Protein AF-A0A7S3MD92-F1 (afdb_monomer)

Secondary structure (DSSP, 8-state):
---------SSHHHHHHHHHHTSHHHHHHHHHHHH-HHHHHHHHHHHHHH-HHHHHHHHHSHHHHHHHHHHHHS----SS---S-------HHHHHHHHHHHHTT--HHHHHHHHHHTTS-HHHHHHHHHHHHHT--

Mean predicted aligned error: 17.52 Å

Structure (mmCIF, N/CA/C/O backbone):
data_AF-A0A7S3MD92-F1
#
_entry.id   AF-A0A7S3MD92-F1
#
loop_
_atom_site.group_PDB
_atom_site.id
_atom_site.type_symbol
_atom_site.label_atom_id
_atom_site.label_alt_id
_atom_site.label_comp_id
_atom_site.label_asym_id
_atom_site.label_entity_id
_atom_site.label_seq_id
_atom_site.pdbx_PDB_ins_code
_atom_site.Cartn_x
_atom_site.Cartn_y
_atom_site.Cartn_z
_atom_site.occupancy
_atom_site.B_iso_or_equiv
_atom_site.auth_seq_id
_atom_site.auth_comp_id
_atom_site.auth_asym_id
_atom_site.auth_atom_id
_atom_site.pdbx_PDB_model_num
ATOM 1 N N . ILE A 1 1 ? 7.428 -31.158 45.115 1.00 40.69 1 ILE A N 1
ATOM 2 C CA . ILE A 1 1 ? 6.172 -31.182 44.325 1.00 40.69 1 ILE A CA 1
ATOM 3 C C . ILE A 1 1 ? 6.529 -30.810 42.891 1.00 40.69 1 ILE A C 1
ATOM 5 O O . ILE A 1 1 ? 7.177 -29.781 42.744 1.00 40.69 1 ILE A O 1
ATOM 9 N N . PRO A 1 2 ? 6.150 -31.590 41.865 1.00 52.41 2 PRO A N 1
ATOM 10 C CA . PRO A 1 2 ? 5.952 -31.001 40.545 1.00 52.41 2 PRO A CA 1
ATOM 11 C C . PRO A 1 2 ? 4.617 -31.461 39.944 1.00 52.41 2 PRO A C 1
ATOM 13 O O . PRO A 1 2 ? 4.459 -32.612 39.559 1.00 52.41 2 PRO A O 1
ATOM 16 N N . ALA A 1 3 ? 3.648 -30.551 39.888 1.00 50.31 3 ALA A N 1
ATOM 17 C CA . ALA A 1 3 ? 2.476 -30.629 39.018 1.00 50.31 3 ALA A CA 1
ATOM 18 C C . ALA A 1 3 ? 1.823 -29.244 39.018 1.00 50.31 3 ALA A C 1
ATOM 20 O O . ALA A 1 3 ? 1.374 -28.764 40.057 1.00 50.31 3 ALA A O 1
ATOM 21 N N . GLY A 1 4 ? 1.821 -28.575 37.868 1.00 42.19 4 GLY A N 1
ATOM 22 C CA . GLY A 1 4 ? 1.294 -27.220 37.749 1.00 42.19 4 GLY A CA 1
ATOM 23 C C . GLY A 1 4 ? 1.408 -26.690 36.331 1.00 42.19 4 GLY A C 1
ATOM 24 O O . GLY A 1 4 ? 2.180 -25.777 36.072 1.00 42.19 4 GLY A O 1
ATOM 25 N N . ALA A 1 5 ? 0.649 -27.297 35.422 1.00 54.28 5 ALA A N 1
ATOM 26 C CA . ALA A 1 5 ? 0.428 -26.814 34.069 1.00 54.28 5 ALA A CA 1
ATOM 27 C C . ALA A 1 5 ? -0.150 -25.387 34.041 1.00 54.28 5 ALA A C 1
ATOM 29 O O . ALA A 1 5 ? -0.943 -25.024 34.918 1.00 54.28 5 ALA A O 1
ATOM 30 N N . ARG A 1 6 ? 0.226 -24.639 32.992 1.00 48.34 6 ARG A N 1
ATOM 31 C CA . ARG A 1 6 ? -0.539 -23.645 32.197 1.00 48.34 6 ARG A CA 1
ATOM 32 C C . ARG A 1 6 ? 0.447 -22.614 31.627 1.00 48.34 6 ARG A C 1
ATOM 34 O O . ARG A 1 6 ? 1.293 -22.135 32.360 1.00 48.34 6 ARG A O 1
ATOM 41 N N . ARG A 1 7 ? 0.399 -22.184 30.374 1.00 46.34 7 ARG A N 1
ATOM 42 C CA . ARG A 1 7 ? -0.495 -22.460 29.249 1.00 46.34 7 ARG A CA 1
ATOM 43 C C . ARG A 1 7 ? 0.193 -21.774 28.065 1.00 46.34 7 ARG A C 1
ATOM 45 O O . ARG A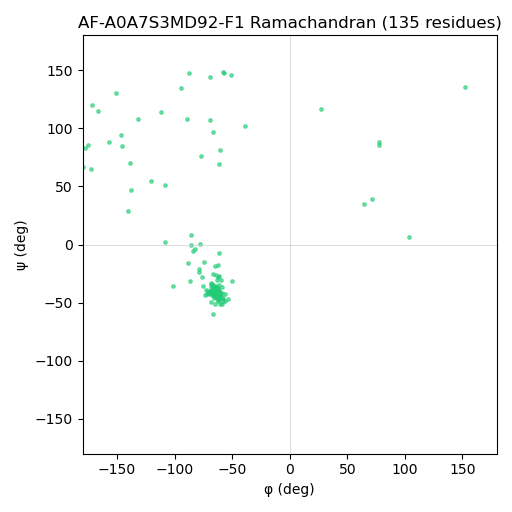 1 7 ? 0.429 -20.574 28.124 1.00 46.34 7 ARG A O 1
ATOM 52 N N . GLY A 1 8 ? 0.542 -22.533 27.031 1.00 44.72 8 GLY A N 1
ATOM 53 C CA . GLY A 1 8 ? 0.767 -21.950 25.714 1.00 44.72 8 GLY A CA 1
ATOM 54 C C . GLY A 1 8 ? -0.594 -21.488 25.209 1.00 44.72 8 GLY A C 1
ATOM 55 O O . GLY A 1 8 ? -1.462 -22.318 24.961 1.00 44.72 8 GLY A O 1
ATOM 56 N N . ALA A 1 9 ? -0.826 -20.181 25.181 1.00 46.25 9 ALA A N 1
ATOM 57 C CA . ALA A 1 9 ? -2.010 -19.576 24.570 1.00 46.25 9 ALA A CA 1
ATOM 58 C C . ALA A 1 9 ? -1.653 -18.288 23.816 1.00 46.25 9 ALA A C 1
ATOM 60 O O . ALA A 1 9 ? -2.491 -17.415 23.683 1.00 46.25 9 ALA A O 1
ATOM 61 N N . ALA A 1 10 ? -0.423 -18.189 23.307 1.00 46.31 10 ALA A N 1
ATOM 62 C CA . ALA A 1 10 ? -0.049 -17.140 22.358 1.00 46.31 10 ALA A CA 1
ATOM 63 C C . ALA A 1 10 ? -0.368 -17.526 20.896 1.00 46.31 10 ALA A C 1
ATOM 65 O O . ALA A 1 10 ? -0.111 -16.749 19.996 1.00 46.31 10 ALA A O 1
ATOM 66 N N . GLY A 1 11 ? -0.917 -18.725 20.647 1.00 50.94 11 GLY A N 1
ATOM 67 C CA . GLY A 1 11 ? -1.278 -19.196 19.299 1.00 50.94 11 GLY A CA 1
ATOM 68 C C . GLY A 1 11 ? -2.783 -19.257 19.023 1.00 50.94 11 GLY A C 1
ATOM 69 O O . GLY A 1 11 ? -3.184 -19.727 17.968 1.00 50.94 11 GLY A O 1
ATOM 70 N N . GLY A 1 12 ? -3.628 -18.843 19.975 1.00 58.44 12 GLY A N 1
ATOM 71 C CA . GLY A 1 12 ? -5.084 -18.855 19.786 1.00 58.44 12 GLY A CA 1
ATOM 72 C C . GLY A 1 12 ? -5.569 -17.727 18.874 1.00 58.44 12 GLY A C 1
ATOM 73 O O . GLY A 1 12 ? -6.481 -17.942 18.084 1.00 58.44 12 GLY A O 1
ATOM 74 N N . GLY A 1 13 ? -4.921 -16.559 18.964 1.00 62.59 13 GLY A N 1
ATOM 75 C CA . GLY A 1 13 ? -5.233 -15.386 18.152 1.00 62.59 13 GLY A CA 1
ATOM 76 C C . GLY A 1 13 ? -4.915 -15.611 16.674 1.00 62.59 13 GLY A C 1
ATOM 77 O O . GLY A 1 13 ? -5.826 -15.625 15.851 1.00 62.59 13 GLY A O 1
ATOM 78 N N . SER A 1 14 ? -3.656 -15.907 16.339 1.00 69.06 14 SER A N 1
ATOM 79 C CA . SER A 1 14 ? -3.262 -16.157 14.944 1.00 69.06 14 SER A CA 1
ATOM 80 C C . SER A 1 14 ? -4.023 -17.323 14.309 1.00 69.06 14 SER A C 1
ATOM 82 O O . SER A 1 14 ? -4.420 -17.215 13.161 1.00 69.06 14 SER A O 1
ATOM 84 N N . ALA A 1 15 ? -4.334 -18.400 15.044 1.00 76.12 15 ALA A N 1
ATOM 85 C CA . ALA A 1 15 ? -5.135 -19.500 14.495 1.00 76.12 15 ALA A CA 1
ATOM 86 C C . ALA A 1 15 ? -6.577 -19.078 14.148 1.00 76.12 15 ALA A C 1
ATOM 88 O O . ALA A 1 15 ? -7.135 -19.535 13.151 1.00 76.12 15 ALA A O 1
ATOM 89 N N . ALA A 1 16 ? -7.189 -18.200 14.953 1.00 79.44 16 ALA A N 1
ATOM 90 C CA . ALA A 1 16 ? -8.515 -17.658 14.664 1.00 79.44 16 ALA A CA 1
ATOM 91 C C . ALA A 1 16 ? -8.491 -16.721 13.443 1.00 79.44 16 ALA A C 1
ATOM 93 O O . ALA A 1 16 ? -9.398 -16.780 12.611 1.00 79.44 16 ALA A O 1
ATOM 94 N N . LEU A 1 17 ? -7.441 -15.903 13.316 1.00 79.94 17 LEU A N 1
ATOM 95 C CA . LEU A 1 17 ? -7.203 -15.030 12.164 1.00 79.94 17 LEU A CA 1
ATOM 96 C C . LEU A 1 17 ? -6.924 -15.812 10.881 1.00 79.94 17 LEU A C 1
ATOM 98 O O . LEU A 1 17 ? -7.526 -15.532 9.852 1.00 79.94 17 LEU A O 1
ATOM 102 N N . GLU A 1 18 ? -6.087 -16.841 10.949 1.00 81.12 18 GLU A N 1
ATOM 103 C CA . GLU A 1 18 ? -5.748 -17.699 9.815 1.00 81.12 18 GLU A CA 1
ATOM 104 C C . GLU A 1 18 ? -6.971 -18.483 9.322 1.00 81.12 18 GLU A C 1
ATOM 106 O O . GLU A 1 18 ? -7.183 -18.645 8.122 1.00 81.12 18 GLU A O 1
ATOM 111 N N . GLN A 1 19 ? -7.847 -18.909 10.234 1.00 81.19 19 GLN A N 1
ATOM 112 C CA . GLN A 1 19 ? -9.120 -19.526 9.870 1.00 81.19 19 GLN A CA 1
ATOM 113 C C . GLN A 1 19 ? -10.089 -18.526 9.222 1.00 81.19 19 GLN 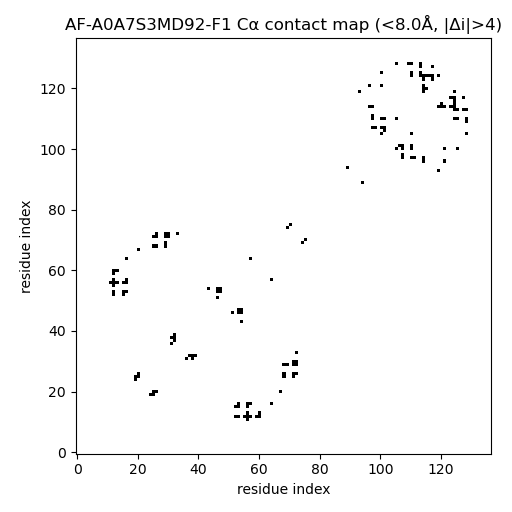A C 1
ATOM 115 O O . GLN A 1 19 ? -10.872 -18.922 8.360 1.00 81.19 19 GLN A O 1
ATOM 120 N N . LEU A 1 20 ? -10.047 -17.250 9.625 1.00 82.56 20 LEU A N 1
ATOM 121 C CA . LEU A 1 20 ? -10.815 -16.188 8.981 1.00 82.56 20 LEU A CA 1
ATOM 122 C C . LEU A 1 20 ? -10.278 -15.930 7.571 1.00 82.56 20 LEU A C 1
ATOM 124 O O . LEU A 1 20 ? -11.068 -15.972 6.635 1.00 82.56 20 LEU A O 1
ATOM 128 N N . ARG A 1 21 ? -8.960 -15.757 7.417 1.00 77.69 21 ARG A N 1
ATOM 129 C CA . ARG A 1 21 ? -8.289 -15.525 6.128 1.00 77.69 21 ARG A CA 1
ATOM 130 C C . ARG A 1 21 ? -8.583 -16.630 5.118 1.00 77.69 21 ARG A C 1
ATOM 132 O O . ARG A 1 21 ? -8.867 -16.355 3.966 1.00 77.69 21 ARG A O 1
ATOM 139 N N . ASN A 1 22 ? -8.565 -17.883 5.572 1.00 82.25 22 ASN A N 1
ATOM 140 C CA . ASN A 1 22 ? -8.822 -19.044 4.721 1.00 82.25 22 ASN A CA 1
ATOM 141 C C . ASN A 1 22 ? -10.318 -19.247 4.432 1.00 82.25 22 ASN A C 1
ATOM 143 O O . ASN A 1 22 ? -10.702 -20.221 3.783 1.00 82.25 22 ASN A O 1
ATOM 147 N N . HIS A 1 23 ? -11.185 -18.379 4.958 1.00 82.31 23 HIS A N 1
ATOM 148 C CA . HIS A 1 23 ? -12.610 -18.440 4.708 1.00 82.31 23 HIS A CA 1
ATOM 149 C C . HIS A 1 23 ? -12.973 -17.506 3.545 1.00 82.31 23 HIS A C 1
ATOM 151 O O . HIS A 1 23 ? -12.680 -16.316 3.621 1.00 82.31 23 HIS A O 1
ATOM 157 N N . PRO A 1 24 ? -13.794 -17.943 2.572 1.00 77.06 24 PRO A N 1
ATOM 158 C CA . PRO A 1 24 ? -14.250 -17.099 1.451 1.00 77.06 24 PRO A CA 1
ATOM 159 C C . PRO A 1 24 ? -15.073 -15.868 1.876 1.00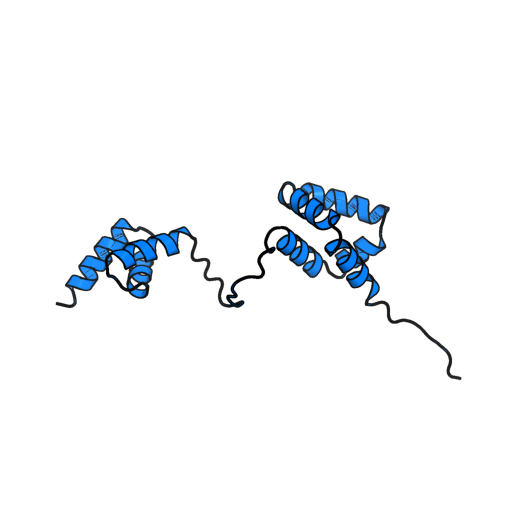 77.06 24 PRO A C 1
ATOM 161 O O . PRO A 1 24 ? -15.418 -15.005 1.076 1.00 77.06 24 PRO A O 1
ATOM 164 N N . ARG A 1 25 ? -15.416 -15.777 3.167 1.00 79.75 25 ARG A N 1
ATOM 165 C CA . ARG A 1 25 ? -16.104 -14.619 3.744 1.00 79.75 25 ARG A CA 1
ATOM 166 C C . ARG A 1 25 ? -15.130 -13.470 4.002 1.00 79.75 25 ARG A C 1
ATOM 168 O O . ARG A 1 25 ? -15.577 -12.334 4.082 1.00 79.75 25 ARG A O 1
ATOM 175 N N . PHE A 1 26 ? -13.840 -13.768 4.163 1.00 85.06 26 PHE A N 1
ATOM 176 C CA . PHE A 1 26 ? -12.793 -12.775 4.348 1.00 85.06 26 PHE A CA 1
ATOM 177 C C . PHE A 1 26 ? -12.480 -12.048 3.048 1.00 85.06 26 PHE A C 1
ATOM 179 O O . PHE A 1 26 ? -12.459 -10.829 3.075 1.00 85.06 26 PHE A O 1
ATOM 186 N N . GLU A 1 27 ? -12.383 -12.748 1.916 1.00 81.75 27 GLU A N 1
ATOM 187 C CA . GLU A 1 27 ? -12.262 -12.114 0.593 1.00 81.75 27 GLU A CA 1
ATOM 188 C C . GLU A 1 27 ? -13.449 -11.183 0.293 1.00 81.75 27 GLU A C 1
ATOM 190 O O . GLU A 1 27 ? -13.264 -10.031 -0.100 1.00 81.75 27 GLU A O 1
ATOM 195 N N . GLU A 1 28 ? -14.685 -11.631 0.553 1.00 84.25 28 GLU A N 1
ATOM 196 C CA . GLU A 1 28 ? -15.882 -10.791 0.384 1.00 84.25 28 GLU A CA 1
ATOM 197 C C . GLU A 1 28 ? -15.860 -9.570 1.322 1.00 84.25 28 GLU A C 1
ATOM 199 O O . GLU A 1 28 ? -16.171 -8.448 0.914 1.00 84.25 28 GLU A O 1
ATOM 204 N N . LEU A 1 29 ? -15.453 -9.775 2.578 1.00 81.94 29 LEU A N 1
ATOM 205 C CA . LEU A 1 29 ? -15.278 -8.707 3.558 1.00 81.94 29 LEU A CA 1
ATOM 206 C C . LEU A 1 29 ? -14.214 -7.708 3.121 1.00 81.94 29 LEU A C 1
ATOM 208 O O . LEU A 1 29 ? -14.467 -6.507 3.166 1.00 81.94 29 LEU A O 1
ATOM 212 N N . ALA A 1 30 ? -13.055 -8.194 2.694 1.00 82.81 30 ALA A N 1
ATOM 213 C CA . ALA A 1 30 ? -11.942 -7.391 2.232 1.00 82.81 30 ALA A CA 1
ATOM 214 C C . ALA A 1 30 ? -12.390 -6.516 1.056 1.00 82.81 30 ALA A C 1
ATOM 216 O O . ALA A 1 30 ? -12.258 -5.294 1.124 1.00 82.81 30 ALA A O 1
ATOM 217 N N . ALA A 1 31 ? -13.063 -7.102 0.059 1.00 83.88 31 ALA A N 1
ATOM 218 C CA . ALA A 1 31 ? -13.631 -6.385 -1.084 1.00 83.88 31 ALA A CA 1
ATOM 219 C C . ALA A 1 31 ? -14.651 -5.302 -0.678 1.00 83.88 31 ALA A C 1
ATOM 221 O O . ALA A 1 31 ? -14.647 -4.192 -1.223 1.00 83.88 31 ALA A O 1
ATOM 222 N N . MET A 1 32 ? -15.521 -5.589 0.295 1.00 84.44 32 MET A N 1
ATOM 223 C CA . MET A 1 32 ? -16.472 -4.602 0.824 1.00 84.44 32 MET A CA 1
ATOM 224 C C . MET A 1 32 ? -15.781 -3.487 1.613 1.00 84.44 32 MET A C 1
ATOM 226 O O . MET A 1 32 ? -16.198 -2.331 1.529 1.00 84.44 32 MET A O 1
ATOM 230 N N . VAL A 1 33 ? -14.736 -3.816 2.370 1.00 84.25 33 VAL A N 1
ATOM 231 C CA . VAL A 1 33 ? -13.937 -2.863 3.148 1.00 84.25 33 VAL A CA 1
ATOM 232 C C . VAL A 1 33 ? -13.140 -1.940 2.231 1.00 84.25 33 VAL A C 1
ATOM 234 O O . VAL A 1 33 ? -13.101 -0.740 2.493 1.00 84.25 33 VAL A O 1
ATOM 237 N N . ALA A 1 34 ? -12.581 -2.453 1.134 1.00 82.31 34 ALA A N 1
ATOM 238 C CA . ALA A 1 34 ? -11.942 -1.622 0.115 1.00 82.31 34 ALA A CA 1
ATOM 239 C C . ALA A 1 34 ? -12.914 -0.630 -0.515 1.00 82.31 34 ALA A C 1
ATOM 241 O O . ALA A 1 34 ? -12.576 0.536 -0.706 1.00 82.31 34 ALA A O 1
ATOM 242 N N . GLN A 1 35 ? -14.136 -1.078 -0.817 1.00 84.44 35 GLN A N 1
ATOM 243 C CA . GLN A 1 35 ? -15.178 -0.190 -1.329 1.00 84.44 35 GLN A CA 1
ATOM 244 C C . GLN A 1 35 ? -15.652 0.819 -0.284 1.00 84.44 35 GLN A C 1
ATOM 246 O O . GLN A 1 35 ? -16.019 1.941 -0.633 1.00 84.44 35 GLN A O 1
ATOM 251 N N . ASN A 1 36 ? -15.698 0.424 0.987 1.00 82.06 36 ASN A N 1
ATOM 252 C CA . ASN A 1 36 ? -16.190 1.275 2.053 1.00 82.06 36 ASN A CA 1
ATOM 253 C C . ASN A 1 36 ? -15.453 1.017 3.379 1.00 82.06 36 ASN A C 1
ATOM 255 O O . ASN A 1 36 ? -15.891 0.184 4.177 1.00 82.06 36 ASN A O 1
ATOM 259 N N . PRO A 1 37 ? 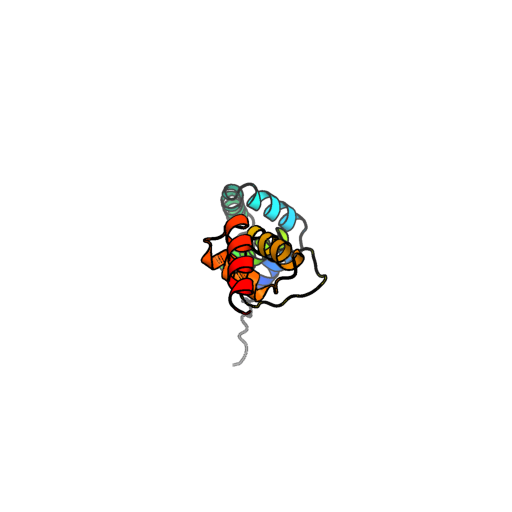-14.397 1.785 3.695 1.00 78.69 37 PRO A N 1
ATOM 260 C CA . PRO A 1 37 ? -13.626 1.594 4.925 1.00 78.69 37 PRO A CA 1
ATOM 261 C C . PRO A 1 37 ? -14.443 1.864 6.200 1.00 78.69 37 PRO A C 1
ATOM 263 O O . PRO A 1 37 ? -14.101 1.371 7.274 1.00 78.69 37 PRO A O 1
ATOM 266 N N . ALA A 1 38 ? -15.575 2.577 6.105 1.00 87.88 38 ALA A N 1
ATOM 267 C CA . ALA A 1 38 ? -16.507 2.731 7.224 1.00 87.88 38 ALA A CA 1
ATOM 268 C C . ALA A 1 38 ? -17.195 1.406 7.614 1.00 87.88 38 ALA A C 1
ATOM 270 O O . ALA A 1 38 ? -17.580 1.234 8.775 1.00 87.88 38 ALA A O 1
ATOM 271 N N . MET A 1 39 ? -17.318 0.456 6.675 1.00 84.81 39 MET A N 1
ATOM 272 C CA . MET A 1 39 ? -17.840 -0.885 6.959 1.00 84.81 39 MET A CA 1
ATOM 273 C C . MET A 1 39 ? -16.896 -1.663 7.868 1.00 84.81 39 MET A C 1
ATOM 275 O O . MET A 1 39 ? -17.384 -2.335 8.772 1.00 84.81 39 MET A O 1
ATOM 279 N N . LEU A 1 40 ? -15.571 -1.530 7.699 1.00 82.81 40 LEU A N 1
ATOM 280 C CA . LEU A 1 40 ? -14.590 -2.200 8.561 1.00 82.81 40 LEU A CA 1
ATOM 281 C C . LEU A 1 40 ? -14.859 -1.882 10.034 1.00 82.81 40 LEU A C 1
ATOM 283 O O . LEU A 1 40 ? -14.947 -2.788 10.857 1.00 82.81 40 LEU A O 1
ATOM 287 N N . GLY A 1 41 ? -15.075 -0.601 10.350 1.00 83.06 41 GLY A N 1
ATOM 288 C CA . GLY A 1 41 ? -15.388 -0.161 11.709 1.00 83.06 41 GLY A CA 1
ATOM 289 C C . GLY A 1 41 ? -16.689 -0.761 12.256 1.00 83.06 41 GLY A C 1
ATOM 290 O O . GLY A 1 41 ? -16.739 -1.168 13.418 1.00 83.06 41 GLY A O 1
ATOM 291 N N . GLN A 1 42 ? -17.733 -0.875 11.425 1.00 84.62 42 GLN A N 1
ATOM 292 C CA . GLN A 1 42 ? -18.985 -1.539 11.818 1.00 84.62 42 GLN A CA 1
ATOM 293 C C . GLN A 1 42 ? -18.809 -3.044 12.032 1.00 84.62 42 GLN A C 1
ATOM 295 O O . GLN A 1 42 ? -19.348 -3.598 12.992 1.00 84.62 42 GLN A O 1
ATOM 300 N N . ILE A 1 43 ? -18.050 -3.701 11.159 1.00 83.56 43 ILE A N 1
ATOM 301 C CA . ILE A 1 43 ? -17.773 -5.133 11.237 1.00 83.56 43 ILE A CA 1
ATOM 302 C C . ILE A 1 43 ? -16.955 -5.435 12.485 1.00 83.56 43 ILE A C 1
ATOM 304 O O . ILE A 1 43 ? -17.306 -6.364 13.204 1.00 83.56 43 ILE A O 1
ATOM 308 N N . LEU A 1 44 ? -15.942 -4.627 12.802 1.00 84.69 44 LEU A N 1
ATOM 309 C CA . LEU A 1 44 ? -15.129 -4.801 14.005 1.00 84.69 44 LEU A CA 1
ATOM 310 C C . LEU A 1 44 ? -15.977 -4.664 15.280 1.00 84.69 44 LEU A C 1
ATOM 312 O O . LEU A 1 44 ? -15.839 -5.457 16.209 1.00 84.69 44 LEU A O 1
ATOM 316 N N . GLN A 1 45 ? -16.916 -3.708 15.306 1.00 86.25 45 GLN A N 1
ATOM 317 C CA . GLN A 1 45 ? -17.882 -3.586 16.403 1.00 86.25 45 GLN A CA 1
ATOM 318 C C . GLN A 1 45 ? -18.811 -4.802 16.509 1.00 86.25 45 GLN A C 1
ATOM 320 O O . GLN A 1 45 ? -19.090 -5.262 17.618 1.00 86.25 45 GLN A O 1
ATOM 325 N N . ALA A 1 46 ? -19.301 -5.321 15.382 1.00 86.06 46 ALA A N 1
ATOM 326 C CA . ALA A 1 46 ? -20.179 -6.488 15.360 1.00 86.06 46 ALA A CA 1
ATOM 327 C C . ALA A 1 46 ? -19.434 -7.772 15.766 1.00 86.06 46 ALA A C 1
ATOM 329 O O . ALA A 1 46 ? -19.947 -8.546 16.580 1.00 86.06 46 ALA A O 1
ATOM 330 N N . LEU A 1 47 ? -18.208 -7.967 15.265 1.00 82.12 47 LEU A N 1
ATOM 331 C CA . LEU A 1 47 ? -17.309 -9.053 15.659 1.00 82.12 47 LEU A CA 1
ATOM 332 C C . LEU A 1 47 ? -16.966 -8.953 17.143 1.00 82.12 47 LEU A C 1
ATOM 334 O O . LEU A 1 47 ? -16.995 -9.965 17.824 1.00 82.12 47 LEU A O 1
ATOM 338 N N . GLY A 1 48 ? -16.739 -7.758 17.689 1.00 83.75 48 GLY A N 1
ATOM 339 C CA . GLY A 1 48 ? -16.439 -7.597 19.116 1.00 83.75 48 GLY A CA 1
ATOM 340 C C . GLY A 1 48 ? -17.572 -8.050 20.034 1.00 83.75 48 GLY A C 1
ATOM 341 O O . GLY A 1 48 ? -17.320 -8.493 21.152 1.00 83.75 48 GLY A O 1
ATOM 342 N N . GLN A 1 49 ? -18.817 -7.987 19.558 1.00 86.94 49 GLN A N 1
ATOM 343 C CA . GLN A 1 49 ? -19.981 -8.459 20.311 1.00 86.94 49 GLN A CA 1
ATOM 344 C C . GLN A 1 49 ? -20.274 -9.949 20.119 1.00 86.94 49 GLN A C 1
ATOM 346 O O . GLN A 1 49 ? -20.812 -10.581 21.026 1.00 86.94 49 GLN A O 1
ATOM 351 N N . THR A 1 50 ? -19.962 -10.505 18.948 1.00 85.19 50 THR A N 1
ATOM 352 C CA . THR A 1 50 ? -20.327 -11.887 18.583 1.00 85.19 50 THR A CA 1
ATOM 353 C C . THR A 1 50 ? -19.171 -12.875 18.716 1.00 85.19 50 THR A C 1
ATOM 355 O O . THR A 1 50 ? -19.384 -14.010 19.128 1.00 85.19 50 THR A O 1
ATOM 358 N N . HIS A 1 51 ? -17.955 -12.433 18.413 1.00 81.44 51 HIS A N 1
ATOM 359 C CA . HIS A 1 51 ? -16.721 -13.211 18.375 1.00 81.44 51 HIS A CA 1
ATOM 360 C C . HIS A 1 51 ? -15.568 -12.401 18.999 1.00 81.44 51 HIS A C 1
ATOM 362 O O . HIS A 1 51 ? -14.657 -11.953 18.294 1.00 81.44 51 HIS A O 1
ATOM 368 N N . PRO A 1 52 ? -15.586 -12.195 20.330 1.00 84.31 52 PRO A N 1
ATOM 369 C CA . PRO A 1 52 ? -14.561 -11.414 21.021 1.00 84.31 52 PRO A CA 1
ATOM 370 C C . PRO A 1 52 ? -13.163 -12.024 20.869 1.00 84.31 52 PRO A C 1
ATOM 372 O O . PRO A 1 52 ? -12.183 -11.289 20.878 1.00 84.31 52 PRO A O 1
ATOM 375 N N . GLU A 1 53 ? -13.068 -13.343 20.668 1.00 86.62 53 GLU A N 1
ATOM 376 C CA . GLU A 1 53 ? -11.810 -14.044 20.385 1.00 86.62 53 GLU A CA 1
ATOM 377 C C . GLU A 1 53 ? -11.165 -13.616 19.058 1.00 86.62 53 GLU A C 1
ATOM 379 O O . GLU A 1 53 ? -9.946 -13.489 18.991 1.00 86.62 53 GLU A O 1
ATOM 384 N N . LEU A 1 54 ? -11.974 -13.323 18.031 1.00 83.44 54 LEU A N 1
ATOM 385 C CA . LEU A 1 54 ? -11.490 -12.805 16.752 1.00 83.44 54 LEU A CA 1
ATOM 386 C C . LEU A 1 54 ? -11.052 -11.350 16.879 1.00 83.44 54 LEU A C 1
ATOM 388 O O . LEU A 1 54 ? -10.039 -10.980 16.305 1.00 83.44 54 LEU A O 1
ATOM 392 N N . VAL A 1 55 ? -11.767 -10.522 17.646 1.00 85.88 55 VAL A N 1
ATOM 393 C CA . VAL A 1 55 ? -11.316 -9.141 17.891 1.00 85.88 55 VAL A CA 1
ATOM 394 C C . VAL A 1 55 ? -10.025 -9.119 18.691 1.00 85.88 55 VAL A C 1
ATOM 396 O O . VAL A 1 55 ? -9.155 -8.317 18.388 1.00 85.88 55 VAL A O 1
ATOM 399 N N . GLN A 1 56 ? -9.863 -10.019 19.659 1.00 85.06 56 GLN A N 1
ATOM 400 C CA . GLN A 1 56 ? -8.600 -10.165 20.375 1.00 85.06 56 GLN A CA 1
ATOM 401 C C . GLN A 1 56 ? -7.474 -10.590 19.433 1.00 85.06 56 GLN A C 1
ATOM 403 O O . GLN A 1 56 ? -6.427 -9.959 19.436 1.00 85.06 56 GLN A O 1
ATOM 408 N N . ALA A 1 57 ? -7.725 -11.585 18.578 1.00 85.75 57 ALA A N 1
ATOM 409 C CA . ALA A 1 57 ? -6.787 -12.009 17.546 1.00 85.75 57 ALA A CA 1
ATOM 410 C C . ALA A 1 57 ? -6.376 -10.857 16.623 1.00 85.75 57 ALA A C 1
ATOM 412 O O . ALA A 1 57 ? -5.184 -10.655 16.409 1.00 85.75 57 ALA A O 1
ATOM 413 N N . ILE A 1 58 ? -7.357 -10.099 16.119 1.00 85.25 58 ILE A N 1
ATOM 414 C CA . ILE A 1 58 ? -7.145 -8.934 15.257 1.00 85.25 58 ILE A CA 1
ATOM 415 C C . ILE A 1 58 ? -6.356 -7.869 16.008 1.00 85.25 58 ILE A C 1
ATOM 417 O O . ILE A 1 58 ? -5.357 -7.431 15.479 1.00 85.25 58 ILE A O 1
ATOM 421 N N . SER A 1 59 ? -6.721 -7.497 17.237 1.00 83.81 59 SER A N 1
ATOM 422 C CA . SER A 1 59 ? -5.970 -6.516 18.038 1.00 83.81 59 SER A CA 1
ATOM 423 C C . SER A 1 59 ? -4.548 -6.965 18.397 1.00 83.81 59 SER A C 1
ATOM 425 O O . SER A 1 59 ? -3.662 -6.136 18.561 1.00 83.81 59 SER A O 1
ATOM 427 N N . GLU A 1 60 ? -4.306 -8.267 18.550 1.00 87.31 60 GLU A N 1
ATOM 428 C CA . GLU A 1 60 ? -2.957 -8.804 18.775 1.00 87.31 60 GLU A CA 1
ATOM 429 C C . GLU A 1 60 ? -2.134 -8.891 17.481 1.00 87.31 60 GLU A C 1
ATOM 431 O O . GLU A 1 60 ? -0.909 -8.936 17.551 1.00 87.31 60 GLU A O 1
ATOM 436 N N . ASN A 1 61 ? -2.788 -8.903 16.316 1.00 85.00 61 ASN A N 1
ATOM 437 C CA . ASN A 1 61 ? -2.163 -9.082 15.006 1.00 85.00 61 ASN A CA 1
ATOM 438 C C . ASN A 1 61 ? -2.772 -8.106 13.976 1.00 85.00 61 ASN A C 1
ATOM 440 O O . ASN A 1 61 ? -3.149 -8.509 12.874 1.00 85.00 61 ASN A O 1
ATOM 444 N N . GLU A 1 62 ? -2.908 -6.822 14.334 1.00 80.38 62 GLU A N 1
ATOM 445 C CA . GLU A 1 62 ? -3.592 -5.821 13.489 1.00 80.38 62 GLU A CA 1
ATOM 446 C C . GLU A 1 62 ? -2.854 -5.638 12.164 1.00 80.38 62 GLU A C 1
ATOM 448 O O . GLU A 1 62 ? -3.480 -5.512 11.115 1.00 80.38 62 GLU A O 1
ATOM 453 N N . GLU A 1 63 ? -1.523 -5.687 12.226 1.00 80.75 63 GLU A N 1
ATOM 454 C CA . GLU A 1 63 ? -0.617 -5.624 11.081 1.00 80.75 63 GLU A CA 1
ATOM 455 C C . GLU A 1 63 ? -0.815 -6.820 10.142 1.00 80.75 63 GLU 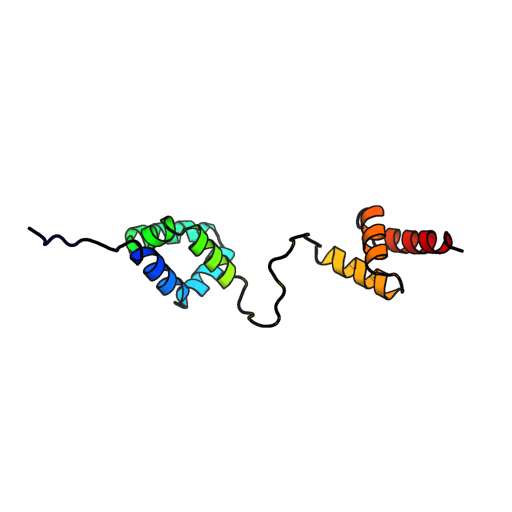A C 1
ATOM 457 O O . GLU A 1 63 ? -0.907 -6.641 8.930 1.00 80.75 63 GLU A O 1
ATOM 462 N N . GLU A 1 64 ? -0.952 -8.028 10.698 1.00 82.56 64 GLU A N 1
ATOM 463 C CA . GLU A 1 64 ? -1.181 -9.250 9.921 1.00 82.56 64 GLU A CA 1
ATOM 464 C C . GLU A 1 64 ? -2.565 -9.213 9.263 1.00 82.56 64 GLU A C 1
ATOM 466 O O . GLU A 1 64 ? -2.692 -9.483 8.075 1.00 82.56 64 GLU A O 1
ATOM 471 N N . PHE A 1 65 ? -3.598 -8.790 9.999 1.00 84.56 65 PHE A N 1
ATOM 472 C CA . PHE A 1 65 ? -4.946 -8.619 9.460 1.00 84.56 65 PHE A CA 1
ATOM 473 C C . PHE A 1 65 ? -4.987 -7.585 8.330 1.00 84.56 65 PHE A C 1
ATOM 475 O O . PHE A 1 65 ? -5.626 -7.837 7.312 1.00 84.56 65 PHE A O 1
ATOM 482 N N . PHE A 1 66 ? -4.314 -6.440 8.482 1.00 80.75 66 PHE A N 1
ATOM 483 C CA . PHE A 1 66 ? -4.255 -5.417 7.434 1.00 80.75 66 PHE A CA 1
ATOM 484 C C . PHE A 1 66 ? -3.476 -5.898 6.209 1.00 80.75 66 PHE A C 1
ATOM 486 O O . PHE A 1 66 ? -3.943 -5.693 5.090 1.00 80.75 66 PHE A O 1
ATOM 493 N N . GLY A 1 67 ? -2.345 -6.580 6.420 1.00 80.19 67 GLY A N 1
ATOM 494 C CA . GLY A 1 67 ? -1.574 -7.220 5.356 1.00 80.19 67 GLY A CA 1
ATOM 495 C C . GLY A 1 67 ? -2.408 -8.247 4.596 1.00 80.19 67 GLY A C 1
ATOM 496 O O . GLY A 1 67 ? -2.471 -8.187 3.378 1.00 80.19 67 GLY A O 1
ATOM 497 N N . MET A 1 68 ? -3.153 -9.102 5.303 1.00 79.06 68 MET A N 1
ATOM 498 C CA . MET A 1 68 ? -4.088 -10.057 4.693 1.00 79.06 68 MET A CA 1
ATOM 499 C C . MET A 1 68 ? -5.222 -9.373 3.930 1.00 79.06 68 MET A C 1
ATOM 501 O O . MET A 1 68 ? -5.671 -9.875 2.907 1.00 79.06 68 MET A O 1
ATOM 505 N N . LEU A 1 69 ? -5.741 -8.255 4.439 1.00 81.56 69 LEU A N 1
ATOM 506 C CA . LEU A 1 69 ? -6.814 -7.516 3.776 1.00 81.56 69 LEU A CA 1
ATOM 507 C C . LEU A 1 69 ? -6.296 -6.919 2.464 1.00 81.56 69 LEU A C 1
ATOM 509 O O . LEU A 1 69 ? -7.003 -6.949 1.465 1.00 81.56 69 LEU A O 1
ATOM 513 N N . GLN A 1 70 ? -5.054 -6.436 2.459 1.00 74.75 70 GLN A N 1
ATOM 514 C CA . GLN A 1 70 ? -4.367 -5.935 1.274 1.00 74.75 70 GLN A CA 1
ATOM 515 C C . GLN A 1 70 ? -4.008 -7.060 0.286 1.00 74.75 70 GLN A C 1
ATOM 517 O O . GLN A 1 70 ? -4.264 -6.894 -0.899 1.00 74.75 70 GLN A O 1
ATOM 522 N N . ASP A 1 71 ? -3.548 -8.212 0.779 1.00 78.00 71 ASP A N 1
ATOM 523 C CA . ASP A 1 71 ? -3.291 -9.455 0.028 1.00 78.00 71 ASP A CA 1
ATOM 524 C C . ASP A 1 71 ? -4.576 -9.998 -0.632 1.00 78.00 71 ASP A C 1
ATOM 526 O O . ASP A 1 71 ? -4.636 -10.195 -1.839 1.00 78.00 71 ASP A O 1
ATOM 530 N N . SER A 1 72 ? -5.696 -10.067 0.097 1.00 72.75 72 SER A N 1
ATOM 531 C CA . SER A 1 72 ? -7.006 -10.410 -0.489 1.00 72.75 72 SER A CA 1
ATOM 532 C C . SER A 1 72 ? -7.521 -9.384 -1.502 1.00 72.75 72 SER A C 1
ATOM 534 O O . SER A 1 72 ? -8.333 -9.720 -2.364 1.00 72.75 72 SER A O 1
ATOM 536 N N . LEU A 1 73 ? -7.112 -8.120 -1.386 1.00 68.19 73 LEU A N 1
ATOM 537 C CA . LEU A 1 73 ? -7.499 -7.053 -2.312 1.00 68.19 73 LEU A CA 1
ATOM 538 C C . LEU A 1 73 ? -6.572 -6.931 -3.519 1.00 68.19 73 LEU A C 1
ATOM 540 O O . LEU A 1 73 ? -6.940 -6.278 -4.499 1.00 68.19 73 LEU A O 1
ATOM 544 N N . GLY A 1 74 ? -5.397 -7.540 -3.449 1.00 60.88 74 GLY A N 1
ATOM 545 C CA . GLY A 1 74 ? -4.356 -7.396 -4.441 1.00 60.88 74 GLY A CA 1
ATOM 546 C C . GLY A 1 74 ? -3.201 -8.342 -4.185 1.00 60.88 74 GLY A C 1
ATOM 547 O O . GLY A 1 74 ? -2.122 -7.865 -3.904 1.00 60.88 74 GLY A O 1
ATOM 548 N N . GLU A 1 75 ? -3.434 -9.648 -4.278 1.00 47.84 75 GLU A N 1
ATOM 549 C CA . GLU A 1 75 ? -2.428 -10.680 -4.549 1.00 47.84 75 GLU A CA 1
ATOM 550 C C . GLU A 1 75 ? -3.124 -12.044 -4.632 1.00 47.84 75 GLU A C 1
ATOM 552 O O . GLU A 1 75 ? -3.216 -12.836 -3.703 1.00 47.84 75 GLU A O 1
ATOM 557 N N . GLY A 1 76 ? -3.659 -12.303 -5.820 1.00 42.34 76 GLY A N 1
ATOM 558 C CA . GLY A 1 76 ? -3.921 -13.645 -6.313 1.00 42.34 76 GLY A CA 1
ATOM 559 C C . GLY A 1 76 ? -3.129 -13.842 -7.595 1.00 42.34 76 GLY A C 1
ATOM 560 O O . GLY A 1 76 ? -3.734 -14.108 -8.626 1.00 42.34 76 GLY A O 1
ATOM 561 N N . ASP A 1 77 ? -1.815 -13.619 -7.550 1.00 38.59 77 ASP A N 1
ATOM 562 C CA . ASP A 1 77 ? -0.923 -13.961 -8.657 1.00 38.59 77 ASP A CA 1
ATOM 563 C C . ASP A 1 77 ? 0.435 -14.399 -8.101 1.00 38.59 77 ASP A C 1
ATOM 565 O O . ASP A 1 77 ? 1.379 -13.633 -7.933 1.00 38.59 77 ASP A O 1
ATOM 569 N N . GLU A 1 78 ? 0.496 -15.682 -7.758 1.00 42.47 78 GLU A N 1
ATOM 570 C CA . GLU A 1 78 ? 1.746 -16.422 -7.780 1.00 42.47 78 GLU A CA 1
ATOM 571 C C . GLU A 1 78 ? 2.057 -16.761 -9.251 1.00 42.47 78 GLU A C 1
ATOM 573 O O . GLU A 1 78 ? 1.848 -17.896 -9.674 1.00 42.47 78 GLU A O 1
ATOM 578 N N . ASP A 1 79 ? 2.531 -15.808 -10.053 1.00 36.88 79 ASP A N 1
ATOM 579 C CA . ASP A 1 79 ? 3.449 -16.131 -11.147 1.00 36.88 79 ASP A CA 1
ATOM 580 C C . ASP A 1 79 ? 4.377 -14.947 -11.440 1.00 36.88 79 ASP A C 1
ATOM 582 O O . ASP A 1 79 ? 3.967 -13.810 -11.627 1.00 36.88 79 ASP A O 1
ATOM 586 N N . GLU A 1 80 ? 5.667 -15.270 -11.498 1.00 36.22 80 GLU A N 1
ATOM 587 C CA . GLU A 1 80 ? 6.761 -14.407 -11.954 1.00 36.22 80 GLU A CA 1
ATOM 588 C C . GLU A 1 80 ? 7.236 -13.345 -10.946 1.00 36.22 80 GLU A C 1
ATOM 590 O O . GLU A 1 80 ? 6.829 -12.187 -10.903 1.00 36.22 80 GLU A O 1
ATOM 595 N N . GLY A 1 81 ? 8.188 -13.784 -10.117 1.00 39.19 81 GLY A N 1
ATOM 596 C CA . GLY A 1 81 ? 8.768 -12.981 -9.059 1.00 39.19 81 GLY A CA 1
ATOM 597 C C . GLY A 1 81 ? 9.420 -11.683 -9.519 1.00 39.19 81 GLY A C 1
ATOM 598 O O . GLY A 1 81 ? 10.054 -11.604 -10.566 1.00 39.19 81 GLY A O 1
ATOM 599 N N . MET A 1 82 ? 9.348 -10.702 -8.632 1.00 37.09 82 MET A N 1
ATOM 600 C CA . MET A 1 82 ? 10.351 -9.661 -8.471 1.00 37.09 82 MET A CA 1
ATOM 601 C C . MET A 1 82 ? 10.217 -9.122 -7.046 1.00 37.09 82 MET A C 1
ATOM 603 O O . MET A 1 82 ? 9.418 -8.244 -6.751 1.00 37.09 82 MET A O 1
ATOM 607 N N . GLU A 1 83 ? 10.953 -9.798 -6.166 1.00 37.09 83 GLU A N 1
ATOM 608 C CA . GLU A 1 83 ? 11.757 -9.246 -5.077 1.00 37.09 83 GLU A CA 1
ATOM 609 C C . GLU A 1 83 ? 11.307 -7.890 -4.507 1.00 37.09 83 GLU A C 1
ATOM 611 O O . GLU A 1 83 ? 11.420 -6.842 -5.144 1.00 37.09 83 GLU A O 1
ATOM 616 N N . GLU A 1 84 ? 10.929 -7.919 -3.224 1.00 43.97 84 GLU A N 1
ATOM 617 C CA . GLU A 1 84 ? 11.090 -6.806 -2.288 1.00 43.97 84 GLU A CA 1
ATOM 618 C C . GLU A 1 84 ? 12.439 -6.110 -2.525 1.00 43.97 84 GLU A C 1
ATOM 620 O O . GLU A 1 84 ? 13.506 -6.584 -2.133 1.00 43.97 84 GLU A O 1
ATOM 625 N N . GLY A 1 85 ? 12.397 -4.970 -3.203 1.00 37.38 85 GLY A N 1
ATOM 626 C CA . GLY A 1 85 ? 13.606 -4.289 -3.619 1.00 37.38 85 GLY A CA 1
ATOM 627 C C . GLY A 1 85 ? 13.286 -2.962 -4.272 1.00 37.38 85 GLY A C 1
ATOM 628 O O . GLY A 1 85 ? 13.252 -2.854 -5.488 1.00 37.38 85 GLY A O 1
ATOM 629 N N . MET A 1 86 ? 13.139 -1.930 -3.439 1.00 35.09 86 MET A N 1
ATOM 630 C CA . MET A 1 86 ? 13.161 -0.524 -3.846 1.00 35.09 86 MET A CA 1
ATOM 631 C C . MET A 1 86 ? 11.869 -0.026 -4.515 1.00 35.09 86 MET A C 1
ATOM 633 O O . MET A 1 86 ? 11.748 0.095 -5.729 1.00 35.09 86 MET A O 1
ATOM 637 N N . GLN A 1 87 ? 10.930 0.393 -3.664 1.00 31.92 87 GLN A N 1
ATOM 638 C CA . GLN A 1 87 ? 9.911 1.382 -4.009 1.00 31.92 87 GLN A CA 1
ATOM 639 C C . GLN A 1 87 ? 10.607 2.703 -4.391 1.00 31.92 87 GLN A C 1
ATOM 641 O O . GLN A 1 87 ? 10.758 3.613 -3.580 1.00 31.92 87 GLN A O 1
ATOM 646 N N . ILE A 1 88 ? 11.086 2.802 -5.626 1.00 42.59 88 ILE A N 1
ATOM 647 C CA . ILE A 1 88 ? 10.993 4.055 -6.361 1.00 42.59 88 ILE A CA 1
ATOM 648 C C . ILE A 1 88 ? 9.645 3.923 -7.044 1.00 42.59 88 ILE A C 1
ATOM 650 O O . ILE A 1 88 ? 9.488 3.087 -7.933 1.00 42.59 88 ILE A O 1
ATOM 654 N N . GLU A 1 89 ? 8.663 4.686 -6.577 1.00 40.28 89 GLU A N 1
ATOM 655 C CA . GLU A 1 89 ? 7.377 4.875 -7.245 1.00 40.28 89 GLU A CA 1
ATOM 656 C C . GLU A 1 89 ? 7.628 5.525 -8.619 1.00 40.28 89 GLU A C 1
ATOM 658 O O . GLU A 1 89 ? 7.340 6.699 -8.834 1.00 40.28 89 GLU A O 1
ATOM 663 N N . LEU A 1 90 ? 8.230 4.785 -9.554 1.00 50.34 90 LEU A N 1
ATOM 664 C CA . LEU A 1 90 ? 8.148 5.085 -10.969 1.00 50.34 90 LEU A CA 1
ATOM 665 C C . LEU A 1 90 ? 6.689 4.852 -11.306 1.00 50.34 90 LEU A C 1
ATOM 667 O O . LEU A 1 90 ? 6.245 3.717 -11.493 1.00 50.34 90 LEU A O 1
ATOM 671 N N . THR A 1 91 ? 5.935 5.942 -11.302 1.00 61.28 91 THR A N 1
ATOM 672 C CA . THR A 1 91 ? 4.554 5.942 -11.755 1.00 61.28 91 THR A CA 1
ATOM 673 C C . THR A 1 91 ? 4.510 5.298 -13.139 1.00 61.28 91 THR A C 1
ATOM 675 O O . THR A 1 91 ? 5.439 5.443 -13.935 1.00 61.28 91 THR A O 1
ATOM 678 N N . GLU A 1 92 ? 3.438 4.575 -13.454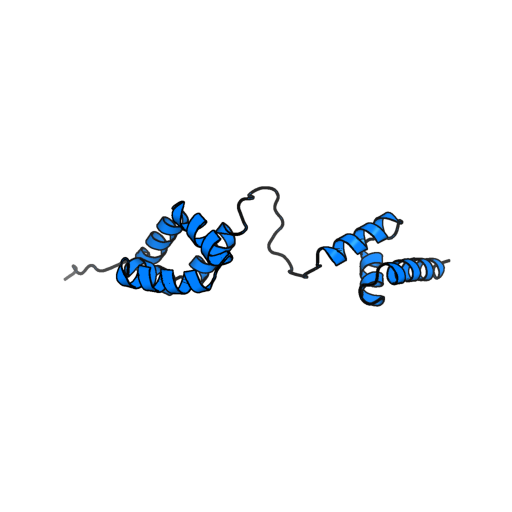 1.00 60.19 92 GLU A N 1
ATOM 679 C CA . GLU A 1 92 ? 3.272 3.916 -14.759 1.00 60.19 92 GLU A CA 1
ATOM 680 C C . GLU A 1 92 ? 3.538 4.884 -15.934 1.00 60.19 92 GLU A C 1
ATOM 682 O O . GLU A 1 92 ? 4.119 4.518 -16.956 1.00 60.19 92 GLU A O 1
ATOM 687 N N . ALA A 1 93 ? 3.223 6.166 -15.722 1.00 65.69 93 ALA A N 1
ATOM 688 C CA . ALA A 1 93 ? 3.511 7.267 -16.629 1.00 65.69 93 ALA A CA 1
ATOM 689 C C . ALA A 1 93 ? 5.014 7.515 -16.883 1.00 65.69 93 ALA A C 1
ATOM 691 O O . ALA A 1 93 ? 5.396 7.799 -18.020 1.00 65.69 93 ALA A O 1
ATOM 692 N N . GLU A 1 94 ? 5.874 7.414 -15.863 1.00 75.69 94 GLU A N 1
ATOM 693 C CA . GLU A 1 94 ? 7.330 7.547 -16.007 1.00 75.69 94 GLU A CA 1
ATOM 694 C C . GLU A 1 94 ? 7.887 6.412 -16.857 1.00 75.69 94 GLU A C 1
ATOM 696 O O . GLU A 1 94 ? 8.549 6.670 -17.860 1.00 75.69 94 GLU A O 1
ATOM 701 N N . ARG A 1 95 ? 7.545 5.164 -16.521 1.00 77.75 95 ARG A N 1
ATOM 702 C CA . ARG A 1 95 ? 8.033 3.985 -17.249 1.00 77.75 95 ARG A CA 1
ATOM 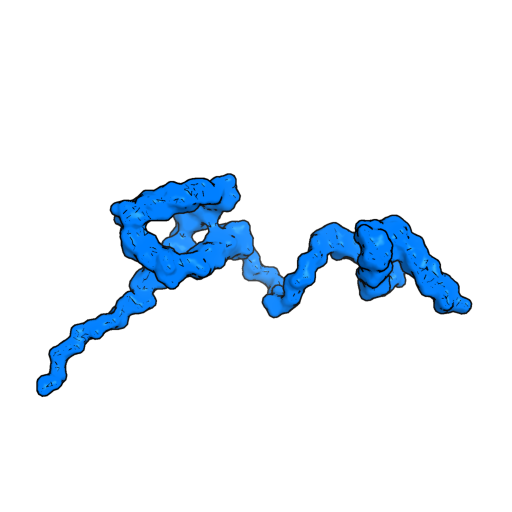703 C C . ARG A 1 95 ? 7.593 4.008 -18.716 1.00 77.75 95 ARG A C 1
ATOM 705 O O . ARG A 1 95 ? 8.424 3.793 -19.594 1.00 77.75 95 ARG A O 1
ATOM 712 N N . ALA A 1 96 ? 6.333 4.357 -18.987 1.00 81.31 96 ALA A N 1
ATOM 713 C CA . ALA A 1 96 ? 5.817 4.484 -20.350 1.00 81.31 96 ALA A CA 1
ATOM 714 C C . ALA A 1 96 ? 6.532 5.583 -21.156 1.00 81.31 96 ALA A C 1
ATOM 716 O O . ALA A 1 96 ? 6.783 5.410 -22.349 1.00 81.31 96 ALA A O 1
ATOM 717 N N . SER A 1 97 ? 6.885 6.700 -20.513 1.00 83.50 97 SER A N 1
ATOM 718 C CA . SER A 1 97 ? 7.621 7.786 -21.170 1.00 83.50 97 SER A CA 1
ATOM 719 C C . SER A 1 97 ? 9.067 7.379 -21.466 1.00 83.50 97 SER A C 1
ATOM 721 O O . SER A 1 97 ? 9.554 7.620 -22.569 1.00 83.50 97 SER A O 1
ATOM 723 N N . ILE A 1 98 ? 9.737 6.691 -20.531 1.00 85.12 98 ILE A N 1
ATOM 724 C CA . ILE A 1 98 ? 11.105 6.185 -20.734 1.00 85.12 98 ILE A CA 1
ATOM 725 C C . ILE A 1 98 ? 11.131 5.138 -21.848 1.00 85.12 98 ILE A C 1
ATOM 727 O O . ILE A 1 98 ? 12.021 5.176 -22.689 1.00 85.12 98 ILE A O 1
ATOM 731 N N . GLU A 1 99 ? 10.148 4.239 -21.904 1.00 84.62 99 GLU A N 1
ATOM 732 C CA . GLU A 1 99 ? 10.058 3.208 -22.942 1.00 84.62 99 GLU A CA 1
ATOM 733 C C . GLU A 1 99 ? 9.816 3.808 -24.335 1.00 84.62 99 GLU A C 1
ATOM 735 O O . GLU A 1 99 ? 10.442 3.382 -25.308 1.00 84.62 99 GLU A O 1
ATOM 740 N N . ARG A 1 100 ? 8.982 4.853 -24.441 1.00 83.94 100 ARG A N 1
ATOM 741 C CA . ARG A 1 100 ? 8.788 5.585 -25.704 1.00 83.94 100 ARG A CA 1
ATOM 742 C C . ARG A 1 100 ? 10.058 6.290 -26.158 1.00 83.94 100 ARG A C 1
ATOM 744 O O . ARG A 1 100 ? 10.415 6.182 -27.329 1.00 83.94 100 ARG A O 1
ATOM 751 N N . LEU A 1 101 ? 10.757 6.961 -25.243 1.00 84.69 101 LEU A N 1
ATOM 752 C CA . LEU A 1 101 ? 12.048 7.589 -25.530 1.00 84.69 101 LEU A CA 1
ATOM 753 C C . LEU A 1 101 ? 13.103 6.535 -25.903 1.00 84.69 101 LEU A C 1
ATOM 755 O O . LEU A 1 101 ? 13.848 6.724 -26.859 1.00 84.69 101 LEU A O 1
ATOM 759 N N . ALA A 1 102 ? 13.120 5.382 -25.235 1.00 82.25 102 ALA A N 1
ATOM 760 C CA . ALA A 1 102 ? 14.031 4.290 -25.559 1.00 82.25 102 ALA A CA 1
ATOM 761 C C . ALA A 1 102 ? 13.731 3.651 -26.927 1.00 82.25 102 ALA A C 1
ATOM 763 O O . ALA A 1 102 ? 14.648 3.299 -27.671 1.00 82.25 102 ALA A O 1
ATOM 764 N N . GLY A 1 103 ? 12.455 3.588 -27.318 1.00 80.69 103 GLY A N 1
ATOM 765 C CA . GLY A 1 103 ? 12.017 3.158 -28.649 1.00 80.69 103 GLY A CA 1
ATOM 766 C C . GLY A 1 103 ? 12.510 4.050 -29.794 1.00 80.69 103 GLY A C 1
ATOM 767 O O . GLY A 1 103 ? 12.535 3.606 -30.942 1.00 80.69 103 GLY A O 1
ATOM 768 N N . LEU A 1 104 ? 12.951 5.278 -29.499 1.00 81.25 104 LEU A N 1
ATOM 769 C CA . LEU A 1 104 ? 13.592 6.177 -30.465 1.00 81.25 104 LEU A CA 1
ATOM 770 C C . LEU A 1 104 ? 15.092 5.881 -30.656 1.00 81.25 104 LEU A C 1
ATOM 772 O O . LEU A 1 104 ? 15.720 6.486 -31.523 1.00 81.25 104 LEU A O 1
ATOM 776 N N . GLY A 1 105 ? 15.654 4.933 -29.898 1.00 78.50 105 GLY A N 1
ATOM 777 C CA . GLY A 1 105 ? 17.058 4.520 -29.982 1.00 78.50 105 GLY A CA 1
ATOM 778 C C . GLY A 1 105 ? 17.950 5.059 -28.862 1.00 78.50 105 GLY A C 1
ATOM 779 O O . GLY A 1 105 ? 19.162 4.858 -28.912 1.00 78.50 105 GLY A O 1
ATOM 780 N N . PHE A 1 106 ? 17.376 5.719 -27.854 1.00 81.75 106 PHE A N 1
ATOM 781 C CA . PHE A 1 106 ? 18.112 6.199 -26.684 1.00 81.75 106 PHE A CA 1
ATOM 782 C C . PHE A 1 106 ? 18.186 5.122 -25.588 1.00 81.75 106 PHE A C 1
ATOM 784 O O . PHE A 1 106 ? 17.257 4.329 -25.434 1.00 81.75 106 PHE A O 1
ATOM 791 N N . PRO A 1 107 ? 19.265 5.062 -24.792 1.00 84.62 107 PRO A N 1
ATOM 792 C CA . PRO A 1 107 ? 19.318 4.139 -23.669 1.00 84.62 107 PRO A CA 1
ATOM 793 C C . PRO A 1 107 ? 18.330 4.570 -22.570 1.00 84.62 107 PRO A C 1
ATOM 795 O O . PRO A 1 107 ? 18.166 5.769 -22.326 1.00 84.62 107 PRO A O 1
ATOM 798 N N . PRO A 1 108 ? 17.696 3.612 -21.869 1.00 80.06 108 PRO A N 1
ATOM 799 C CA . PRO A 1 108 ? 16.686 3.901 -20.850 1.00 80.06 108 PRO A CA 1
ATOM 800 C C . PRO A 1 108 ? 17.227 4.766 -19.702 1.00 80.06 108 PRO A C 1
ATOM 802 O O . PRO A 1 108 ? 16.494 5.577 -19.148 1.00 80.06 108 PRO A O 1
ATOM 805 N N . GLU A 1 109 ? 18.517 4.64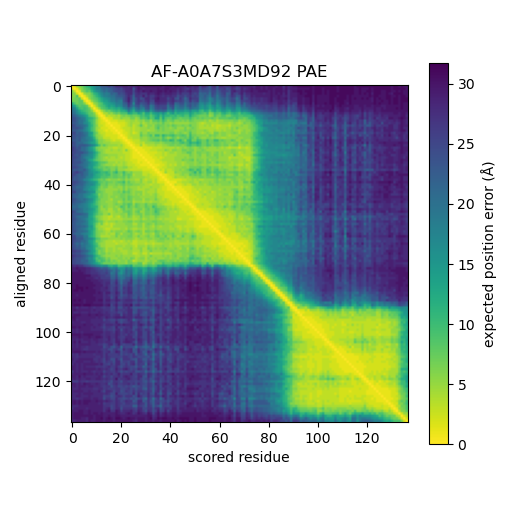7 -19.383 1.00 83.62 109 GLU A N 1
ATOM 806 C CA . GLU A 1 109 ? 19.187 5.467 -18.368 1.00 83.62 109 GLU A CA 1
ATOM 807 C C . GLU A 1 109 ? 19.258 6.946 -18.775 1.00 83.62 109 GLU A C 1
ATOM 809 O O . GLU A 1 109 ? 18.892 7.817 -17.988 1.00 83.62 109 GLU A O 1
ATOM 814 N N . ALA A 1 110 ? 19.639 7.235 -20.025 1.00 85.56 110 ALA A N 1
ATOM 815 C CA . ALA A 1 110 ? 19.647 8.605 -20.535 1.00 85.56 110 ALA A CA 1
ATOM 816 C C . ALA A 1 110 ? 18.221 9.152 -20.652 1.00 85.56 110 ALA A C 1
ATOM 818 O O . ALA A 1 110 ? 17.965 10.299 -20.295 1.00 85.56 110 ALA A O 1
ATOM 819 N N . ALA A 1 111 ? 17.277 8.323 -21.110 1.00 86.12 111 ALA A N 1
ATOM 820 C CA . ALA A 1 111 ? 15.877 8.708 -21.214 1.00 86.12 111 ALA A CA 1
ATOM 821 C C . ALA A 1 111 ? 15.272 9.074 -19.854 1.00 86.12 111 ALA A C 1
ATOM 823 O O . ALA A 1 111 ? 14.565 10.077 -19.756 1.00 86.12 111 ALA A O 1
ATOM 824 N N . LEU A 1 112 ? 15.586 8.314 -18.801 1.00 86.38 112 LEU A N 1
ATOM 825 C CA . LEU A 1 112 ? 15.171 8.624 -17.435 1.00 86.38 112 LEU A CA 1
ATOM 826 C C . LEU A 1 112 ? 15.777 9.937 -16.940 1.00 86.38 112 LEU A C 1
ATOM 828 O O . LEU A 1 112 ? 15.056 10.777 -16.398 1.00 86.38 112 LEU A O 1
ATOM 832 N N . GLU A 1 113 ? 17.076 10.134 -17.155 1.00 85.88 113 GLU A N 1
ATOM 833 C CA . GLU A 1 113 ? 17.768 11.356 -16.749 1.00 85.88 113 GLU A CA 1
ATOM 834 C C . GLU A 1 113 ? 17.185 12.591 -17.448 1.00 85.88 113 GLU A C 1
ATOM 836 O O . GLU A 1 113 ? 16.834 13.564 -16.780 1.00 85.88 113 GLU A O 1
ATOM 841 N N . ALA A 1 114 ? 16.974 12.524 -18.765 1.00 85.50 114 ALA A N 1
ATOM 842 C CA . ALA A 1 114 ? 16.360 13.593 -19.546 1.00 85.50 114 ALA A CA 1
ATOM 843 C C . ALA A 1 114 ? 14.906 13.854 -19.135 1.00 85.50 114 ALA A C 1
ATOM 845 O O . ALA A 1 114 ? 14.496 15.004 -18.980 1.00 85.50 114 ALA A O 1
ATOM 846 N N . TYR A 1 115 ? 14.121 12.802 -18.901 1.00 86.69 115 TYR A N 1
ATOM 847 C CA . TYR A 1 115 ? 12.735 12.934 -18.460 1.00 86.69 115 TYR A CA 1
ATOM 848 C C . TYR A 1 115 ? 12.628 13.639 -17.107 1.00 86.69 115 TYR A C 1
ATOM 850 O O . TYR A 1 115 ? 11.786 14.524 -16.929 1.00 86.69 115 TYR A O 1
ATOM 858 N N . LEU A 1 116 ? 13.514 13.310 -16.167 1.00 86.31 116 LEU A N 1
ATOM 859 C CA . LEU A 1 116 ? 13.578 13.976 -14.868 1.00 86.31 116 LEU A CA 1
ATOM 860 C C . LEU A 1 116 ? 14.130 15.405 -14.985 1.00 86.31 116 LEU A C 1
ATOM 862 O O . LEU A 1 116 ? 13.554 16.321 -14.393 1.00 86.31 116 LEU A O 1
ATOM 866 N N . ALA A 1 117 ? 15.177 15.621 -15.786 1.00 86.12 117 ALA A N 1
ATOM 867 C CA . ALA A 1 117 ? 15.771 16.939 -16.031 1.00 86.12 117 ALA A CA 1
ATOM 868 C C . ALA A 1 117 ? 14.776 17.916 -16.678 1.00 86.12 117 ALA A C 1
ATOM 870 O O . ALA A 1 117 ? 14.754 19.103 -16.346 1.00 86.12 117 ALA A O 1
ATOM 871 N N . CYS A 1 118 ? 13.900 17.410 -17.544 1.00 86.81 118 CYS A N 1
ATOM 872 C CA . CYS A 1 118 ? 12.843 18.172 -18.200 1.00 86.81 118 CYS A CA 1
ATOM 873 C C . CYS A 1 118 ? 11.548 18.276 -17.377 1.00 86.81 118 CYS A C 1
ATOM 875 O O . CYS A 1 118 ? 10.540 18.777 -17.880 1.00 86.81 118 CYS A O 1
ATOM 877 N N . GLY A 1 119 ? 11.550 17.825 -16.118 1.00 86.94 119 GLY A N 1
A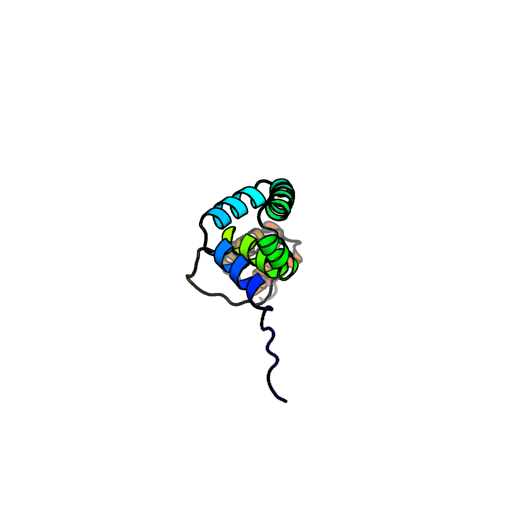TOM 878 C CA . GLY A 1 119 ? 10.409 17.968 -15.214 1.00 86.94 119 GLY A CA 1
ATOM 879 C C . GLY A 1 119 ? 9.222 17.069 -15.565 1.00 86.94 119 GLY A C 1
ATOM 880 O O . GLY A 1 119 ? 8.077 17.504 -15.446 1.00 86.94 119 GLY A O 1
ATOM 881 N N . LYS A 1 120 ? 9.486 15.823 -15.978 1.00 82.56 120 LYS A N 1
ATOM 882 C CA . LYS A 1 120 ? 8.492 14.815 -16.394 1.00 82.56 120 LYS A CA 1
ATOM 883 C C . LYS A 1 120 ? 7.712 15.186 -17.660 1.00 82.56 120 LYS A C 1
ATOM 885 O O . LYS A 1 120 ? 6.526 14.889 -17.783 1.00 82.56 120 LYS A O 1
ATOM 890 N N . ASN A 1 121 ? 8.366 15.866 -18.596 1.00 86.75 121 ASN A N 1
ATOM 891 C CA . ASN A 1 121 ? 7.776 16.241 -19.874 1.00 86.75 121 ASN A CA 1
ATOM 892 C C . ASN A 1 121 ? 8.448 15.460 -21.012 1.00 86.75 121 ASN A C 1
ATOM 894 O O . ASN A 1 121 ? 9.629 15.658 -21.279 1.00 86.75 121 ASN A O 1
ATOM 898 N N . GLU A 1 122 ? 7.692 14.583 -21.676 1.00 84.19 122 GLU A N 1
ATOM 899 C CA . GLU A 1 122 ? 8.180 13.711 -22.755 1.00 84.19 122 GLU A CA 1
ATOM 900 C C . GLU A 1 122 ? 8.696 14.491 -23.973 1.00 84.19 122 GLU A C 1
ATOM 902 O O . GLU A 1 122 ? 9.754 14.168 -24.506 1.00 84.19 122 GLU A O 1
ATOM 907 N N . GLU A 1 123 ? 7.988 15.543 -24.391 1.00 85.81 123 GLU A N 1
ATOM 908 C CA . GLU A 1 123 ? 8.364 16.347 -25.561 1.00 85.81 123 GLU A CA 1
ATOM 909 C C . GLU A 1 123 ? 9.678 17.104 -25.321 1.00 85.81 123 GLU A C 1
ATOM 911 O O . GLU A 1 123 ? 10.537 17.179 -26.203 1.00 85.81 123 GLU A O 1
ATOM 916 N N . LEU A 1 124 ? 9.861 17.637 -24.109 1.00 87.19 124 LEU A N 1
ATOM 917 C CA . LEU A 1 124 ? 11.110 18.284 -23.711 1.00 87.19 124 LEU A CA 1
ATOM 918 C C . LEU A 1 124 ? 12.241 17.268 -23.531 1.00 87.19 124 LEU A C 1
ATOM 920 O O . LEU A 1 124 ? 13.355 17.541 -23.965 1.00 87.19 124 LEU A O 1
ATOM 924 N N . ALA A 1 125 ? 11.956 16.101 -22.949 1.00 88.69 125 ALA A N 1
ATOM 925 C CA . ALA A 1 125 ? 12.939 15.041 -22.745 1.00 88.69 125 ALA A CA 1
ATOM 926 C C . ALA A 1 125 ? 13.471 14.485 -24.070 1.00 88.69 125 ALA A C 1
ATOM 928 O O . ALA A 1 125 ? 14.674 14.284 -24.204 1.00 88.69 125 ALA A O 1
ATOM 929 N N . ALA A 1 126 ? 12.601 14.295 -25.068 1.00 87.12 126 ALA A N 1
ATOM 930 C CA . ALA A 1 126 ? 13.006 13.888 -26.409 1.00 87.12 126 ALA A CA 1
ATOM 931 C C . ALA A 1 126 ? 13.953 14.919 -27.039 1.00 87.12 126 ALA A C 1
ATOM 933 O O . ALA A 1 126 ? 15.043 14.556 -27.474 1.00 87.12 126 ALA A O 1
ATOM 934 N N . ASN A 1 127 ? 13.577 16.204 -27.037 1.00 86.50 127 ASN A N 1
ATOM 935 C CA . ASN A 1 127 ? 14.423 17.274 -27.575 1.00 86.50 127 ASN A CA 1
ATOM 936 C C . ASN A 1 127 ? 15.761 17.385 -26.828 1.00 86.50 127 ASN A C 1
ATOM 938 O O . ASN A 1 127 ? 16.802 17.493 -27.468 1.00 86.50 127 ASN A O 1
ATOM 942 N N . TYR A 1 128 ? 15.742 17.280 -25.497 1.00 86.94 128 TYR A N 1
ATOM 943 C CA . TYR A 1 128 ? 16.947 17.308 -24.672 1.00 86.94 128 TYR A CA 1
ATOM 944 C C . TYR A 1 128 ? 17.876 16.129 -24.965 1.00 86.94 128 TYR A C 1
ATOM 946 O O . TYR A 1 128 ? 19.082 16.324 -25.045 1.00 86.94 128 TYR A O 1
ATOM 954 N N . LEU A 1 129 ? 17.339 14.920 -25.168 1.00 86.50 129 LEU A N 1
ATOM 955 C CA . LEU A 1 129 ? 18.129 13.753 -25.574 1.00 86.50 129 LEU A CA 1
ATOM 956 C C . LEU A 1 129 ? 18.772 13.952 -26.940 1.00 86.50 129 LEU A C 1
ATOM 958 O O . LEU A 1 129 ? 19.955 13.661 -27.080 1.00 86.50 129 LEU A O 1
ATOM 962 N N . PHE A 1 130 ? 18.028 14.476 -27.919 1.00 84.12 130 PHE A N 1
ATOM 963 C CA . PHE A 1 130 ? 18.586 14.803 -29.231 1.00 84.12 130 PHE A CA 1
ATOM 964 C C . PHE A 1 130 ? 19.730 15.817 -29.099 1.00 84.12 130 PHE A C 1
ATOM 966 O O . PHE A 1 130 ? 20.833 15.536 -29.561 1.00 84.12 130 PHE A O 1
ATOM 973 N N . GLU A 1 131 ? 19.518 16.932 -28.393 1.00 83.12 131 GLU A N 1
ATOM 974 C CA . GLU A 1 131 ? 20.555 17.949 -28.156 1.00 83.12 131 GLU A CA 1
ATOM 975 C C . GLU A 1 131 ? 21.757 17.402 -27.364 1.00 83.12 131 GLU A C 1
ATOM 977 O O . GLU A 1 131 ? 22.903 17.713 -27.687 1.00 83.12 131 GLU A O 1
ATOM 982 N N . ALA A 1 132 ? 21.519 16.554 -26.359 1.00 75.50 132 ALA A N 1
ATOM 983 C CA . ALA A 1 132 ? 22.567 15.916 -25.565 1.00 75.50 132 ALA A CA 1
ATOM 984 C C . ALA A 1 132 ? 23.394 14.924 -26.397 1.00 75.50 132 ALA A C 1
ATOM 986 O O . ALA A 1 132 ? 24.605 14.836 -26.205 1.00 75.50 132 ALA A O 1
ATOM 987 N N . THR A 1 133 ? 22.772 14.219 -27.349 1.00 71.94 133 THR A N 1
ATOM 988 C CA . THR A 1 133 ? 23.490 13.346 -28.292 1.00 71.94 133 THR A CA 1
ATOM 989 C C . THR A 1 133 ? 24.214 14.107 -29.401 1.00 71.94 133 THR A C 1
ATOM 991 O O . THR A 1 133 ? 25.243 13.631 -29.868 1.00 71.94 133 THR A O 1
ATOM 994 N N . GLU A 1 134 ? 23.749 15.297 -29.800 1.00 65.88 134 GLU A N 1
ATOM 995 C CA . GLU A 1 134 ? 24.467 16.142 -30.772 1.00 65.88 134 GLU A CA 1
ATOM 996 C C . GLU A 1 134 ? 25.712 16.827 -30.174 1.00 65.88 134 GLU A C 1
ATOM 998 O O . GLU A 1 134 ? 26.563 17.308 -30.920 1.00 65.88 134 GLU A O 1
ATOM 1003 N N . MET A 1 135 ? 25.857 16.858 -28.843 1.00 56.22 135 MET A N 1
ATOM 1004 C CA . MET A 1 135 ? 27.037 17.408 -28.159 1.00 56.22 135 MET A CA 1
ATOM 1005 C C . MET A 1 135 ? 28.220 16.424 -28.026 1.00 56.22 135 MET A C 1
ATOM 1007 O O . MET A 1 135 ? 29.297 16.848 -27.605 1.00 56.22 135 MET A O 1
ATOM 1011 N N . ASP A 1 136 ? 28.051 15.154 -28.417 1.00 51.09 136 ASP A N 1
ATOM 1012 C CA . ASP A 1 136 ? 29.103 14.118 -28.499 1.00 51.09 136 ASP A CA 1
ATOM 1013 C C . ASP A 1 136 ? 29.441 13.803 -29.976 1.00 51.09 136 ASP A C 1
ATOM 1015 O O . ASP A 1 136 ? 29.385 12.659 -30.427 1.00 51.09 136 ASP A O 1
ATOM 1019 N N . GLY A 1 137 ? 29.720 14.844 -30.772 1.00 45.81 137 GLY A N 1
ATOM 1020 C CA . GLY A 1 137 ? 30.042 14.753 -32.205 1.00 45.81 137 GLY A CA 1
ATOM 1021 C C . GLY A 1 137 ? 31.183 15.664 -32.633 1.00 45.81 137 GLY A C 1
ATOM 1022 O O . GLY A 1 137 ? 31.132 16.871 -32.307 1.00 45.81 137 GLY A O 1
#

InterPro domains:
  IPR004806 UV excision repair protein Rad23 [PR01839] (43-65)
  IPR004806 UV excision repair protein Rad23 [PR01839] (88-104)
  IPR004806 UV excision repair protein Rad23 [PR01839] (105-119)
  IPR004806 UV excision repair protein Rad23 [PR01839] (120-135)
  IPR006636 Heat shock chaperonin-binding [SM00727] (13-58)
  IPR009060 UBA-like superfamily [SSF46934] (69-132)
  IPR015360 XPC-binding domain [PF09280] (17-71)
  IPR015940 Ubiquitin-associated domain [PF00627] (96-129)
  IPR015940 Ubiquitin-associated domain [PS50030] (91-132)
  IPR015940 Ubiquitin-associated domain [SM00165] (94-131)
  IPR036353 XPC-binding domain superfamily [G3DSA:1.10.10.540] (7-72)
  IPR036353 XPC-binding domain superfamily [SSF101238] (13-80)

Solvent-accessible surface area (backbone atoms only — not comparable to full-atom values): 8063 Å² total; per-residue (Å²): 139,91,86,81,89,86,75,95,66,86,60,59,28,59,53,49,47,52,55,43,64,75,29,78,65,38,46,55,46,28,54,48,26,73,76,34,64,72,50,47,60,54,48,52,55,51,35,46,74,76,37,48,65,50,44,49,15,37,71,75,34,48,68,57,51,50,50,49,37,47,33,62,68,68,64,93,68,98,70,82,89,78,70,99,72,74,93,68,85,66,46,71,67,52,54,54,46,22,51,55,43,26,72,74,73,44,56,54,70,59,30,46,51,29,22,57,73,46,70,73,29,64,74,52,13,52,52,49,47,53,55,60,56,63,71,75,114

pLDDT: mean 73.15, std 16.76, range [31.92, 88.69]

Radius of gyration: 25.59 Å; Cα contacts (8 Å, |Δi|>4): 87; chains: 1; bounding box: 50×50×76 Å

Foldseek 3Di:
DDDDDDDPPPCLLVVLLVVCLPDVVLLVVLVVCVVPVVVVVVVLVVCCVVPVSNNVSCVVPVVVSVVSSVCSVDPPDPDDDDDPDDPPCCDPLNVVLLVVLVVVVDDSVLLSVLCVVQPNDSVRSNVVSVVVVVVVD

Nearest PDB structures (foldseek):
  6job-assembly1_B-6  TM=1.230E-01  e=8.700E+00  Homo sapiens

Organism: NCBI:txid89044

Sequence (137 aa):
IPAGARRGAAGGGSAALEQLRNHPRFEELAAMVAQNPAMLGQILQALGQTHPELVQAISENEEEFFGMLQDSLGEGDEDEGMEEGMQIELTEAERASIERLAGLGFPPEAALEAYLACGKNEELAANYLFEATEMDG